Protein AF-A0A359KMZ0-F1 (afdb_monomer_lite)

Sequence (82 aa):
MEYRKRHGRLRPVCPNCGFTFFTDPKLATVVVVEVDGRVLLHRRAINPARGKWTLPGGYVDRGEAIEDAARREVFEETAVRV

Secondary structure (DSSP, 8-state):
-EEEEETTEEEEE-TTT-PBP-PPPPPEEE---EETTEE--EE--SSSSTT-EE-SEEEPPTT--HHHHHHHHHHHHH----

Foldseek 3Di:
DAFDQDPNGTFDADPPPRDTDDDDDFDKDFDFDDDPNDTDWAAACDDDVHRDIDTFMDTADDPHDNVRRHQVRCCVRPVDGD

Structure (mmCIF, N/CA/C/O backbone):
data_AF-A0A359KMZ0-F1
#
_entry.id   AF-A0A359KMZ0-F1
#
loop_
_atom_site.group_PDB
_atom_site.id
_atom_site.type_symbol
_atom_site.label_atom_id
_atom_site.label_alt_id
_atom_site.label_comp_id
_atom_site.label_asym_id
_atom_site.label_entity_id
_atom_site.label_seq_id
_atom_site.pdbx_PDB_ins_code
_atom_site.Cartn_x
_atom_site.Cartn_y
_atom_site.Cartn_z
_atom_site.occupancy
_atom_site.B_iso_or_equiv
_atom_site.auth_seq_id
_atom_site.auth_comp_id
_atom_site.auth_asym_id
_atom_site.auth_atom_id
_atom_site.pdbx_PDB_model_num
ATOM 1 N N . MET A 1 1 ? 22.674 -7.814 -13.938 1.00 85.19 1 MET A N 1
ATOM 2 C CA . MET A 1 1 ? 22.115 -6.621 -14.617 1.00 85.19 1 MET A CA 1
ATOM 3 C C . MET A 1 1 ? 23.096 -5.481 -14.453 1.00 85.19 1 MET A C 1
ATOM 5 O O . MET A 1 1 ? 23.760 -5.428 -13.428 1.00 85.19 1 MET A O 1
ATOM 9 N N . GLU A 1 2 ? 23.172 -4.584 -15.429 1.00 96.25 2 GLU A N 1
ATOM 10 C CA . GLU A 1 2 ? 24.022 -3.390 -15.377 1.00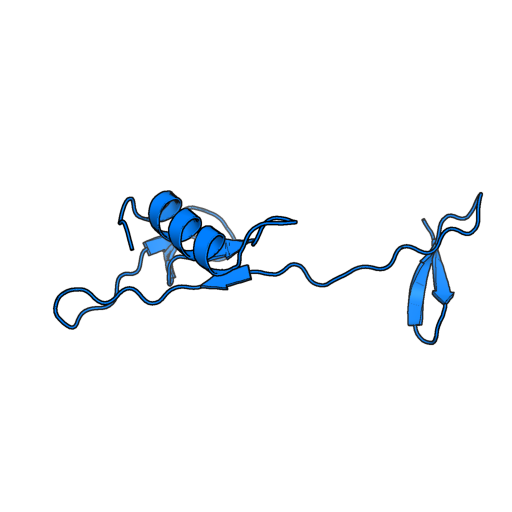 96.25 2 GLU A CA 1
ATOM 11 C C . GLU A 1 2 ? 23.186 -2.135 -15.599 1.00 96.25 2 GLU A C 1
ATOM 13 O O . GLU A 1 2 ? 22.239 -2.157 -16.382 1.00 96.25 2 GLU A O 1
ATOM 18 N N . TYR A 1 3 ? 23.545 -1.027 -14.955 1.00 96.81 3 TYR A N 1
ATOM 19 C CA . TYR A 1 3 ? 22.877 0.247 -15.201 1.00 96.81 3 TYR A CA 1
ATOM 20 C C . TYR A 1 3 ? 23.467 0.921 -16.439 1.00 96.81 3 TYR A C 1
ATOM 22 O O . TYR A 1 3 ? 24.630 1.314 -16.449 1.00 96.81 3 TYR A O 1
ATOM 30 N N . ARG A 1 4 ? 22.658 1.075 -17.492 1.00 97.38 4 ARG A N 1
ATOM 31 C CA . ARG A 1 4 ? 23.045 1.762 -18.737 1.00 97.38 4 ARG A CA 1
ATOM 32 C C . ARG A 1 4 ? 22.049 2.879 -19.049 1.00 97.38 4 ARG A C 1
ATOM 34 O O . ARG A 1 4 ? 20.864 2.771 -18.729 1.00 97.38 4 ARG A O 1
ATOM 41 N N . LYS A 1 5 ? 22.506 3.965 -19.685 1.00 96.69 5 LYS A N 1
ATOM 42 C CA . LYS A 1 5 ? 21.622 5.070 -20.099 1.00 96.69 5 LYS A CA 1
ATOM 43 C C . LYS A 1 5 ? 20.729 4.603 -21.260 1.00 96.69 5 LYS A C 1
ATOM 45 O O . LYS A 1 5 ? 21.226 4.206 -22.319 1.00 96.69 5 LYS A O 1
ATOM 50 N N . ARG A 1 6 ? 19.410 4.612 -21.051 1.00 94.88 6 ARG A N 1
ATOM 51 C CA . ARG A 1 6 ? 18.367 4.214 -22.013 1.00 94.88 6 ARG A CA 1
ATOM 52 C C . ARG A 1 6 ? 17.178 5.163 -21.887 1.00 94.88 6 ARG A C 1
ATOM 54 O O . ARG A 1 6 ? 16.689 5.392 -20.781 1.00 94.88 6 ARG A O 1
ATOM 61 N N . HIS A 1 7 ? 16.726 5.731 -23.006 1.00 92.06 7 HIS A N 1
ATOM 62 C CA . HIS A 1 7 ? 15.627 6.711 -23.039 1.00 92.06 7 HIS A CA 1
ATOM 63 C C . HIS A 1 7 ? 15.797 7.831 -21.990 1.00 92.06 7 HIS A C 1
ATOM 65 O O . HIS A 1 7 ? 14.900 8.114 -21.200 1.00 92.06 7 HIS A O 1
ATOM 71 N N . GLY A 1 8 ? 17.002 8.406 -21.914 1.00 94.38 8 GLY A N 1
ATOM 72 C CA . GLY A 1 8 ? 17.306 9.548 -21.043 1.00 94.38 8 GLY A CA 1
ATOM 73 C C . GLY A 1 8 ? 17.582 9.242 -19.564 1.00 94.38 8 GLY A C 1
ATOM 74 O O . GLY A 1 8 ? 18.004 10.149 -18.855 1.00 94.38 8 GLY A O 1
ATOM 75 N N . ARG A 1 9 ? 17.421 7.999 -19.084 1.00 93.75 9 ARG A N 1
ATOM 76 C CA . ARG A 1 9 ? 17.650 7.625 -17.669 1.00 93.75 9 ARG A CA 1
ATOM 77 C C . ARG A 1 9 ? 18.581 6.418 -17.528 1.00 93.75 9 ARG A C 1
ATOM 79 O O . ARG A 1 9 ? 18.721 5.639 -18.468 1.00 93.75 9 ARG A O 1
ATOM 86 N N . LEU A 1 10 ? 19.218 6.260 -16.364 1.00 96.44 10 LEU A N 1
ATOM 87 C CA . LEU A 1 10 ? 19.903 5.011 -16.007 1.00 96.44 10 LEU A CA 1
ATOM 88 C C . LEU A 1 10 ? 18.854 3.938 -15.725 1.00 96.44 10 LEU A C 1
ATOM 90 O O . LEU A 1 10 ? 17.937 4.161 -14.936 1.00 96.44 10 LEU A O 1
ATOM 94 N N . ARG A 1 11 ? 18.974 2.792 -16.395 1.00 96.31 11 ARG A N 1
ATOM 95 C CA . ARG A 1 11 ? 18.047 1.665 -16.254 1.00 96.31 11 ARG A CA 1
ATOM 96 C C . ARG A 1 11 ? 18.818 0.354 -16.136 1.00 96.31 11 ARG A C 1
ATOM 98 O O . ARG A 1 11 ? 19.891 0.258 -16.739 1.00 96.31 11 ARG A O 1
ATOM 105 N N . PRO A 1 12 ? 18.286 -0.653 -15.424 1.00 97.25 12 PRO A N 1
ATOM 106 C CA . PRO A 1 12 ? 18.850 -1.993 -15.443 1.00 97.25 12 PRO A CA 1
ATOM 107 C C . PRO A 1 12 ? 18.732 -2.591 -16.849 1.00 97.25 12 PRO A C 1
ATOM 109 O O . PRO A 1 12 ? 17.658 -2.607 -17.451 1.00 97.25 12 PRO A O 1
ATOM 112 N N . VAL A 1 13 ? 19.847 -3.083 -17.375 1.00 97.75 13 VAL A N 1
ATOM 113 C CA . VAL A 1 13 ? 19.951 -3.716 -18.688 1.00 97.75 13 VAL A CA 1
ATOM 114 C C . VAL A 1 13 ? 20.615 -5.083 -18.535 1.00 97.75 13 VAL A C 1
ATOM 116 O O . VAL A 1 13 ? 21.569 -5.253 -17.768 1.00 97.75 13 VAL A O 1
ATOM 119 N N . CYS A 1 14 ? 20.104 -6.080 -19.254 1.00 97.38 14 CYS A N 1
ATOM 120 C CA . CYS A 1 14 ? 20.746 -7.385 -19.360 1.00 97.38 14 CYS A CA 1
ATOM 121 C C . CYS A 1 14 ? 22.027 -7.264 -20.206 1.00 97.38 14 CYS A C 1
ATOM 123 O O . CYS A 1 14 ? 21.931 -6.869 -21.372 1.00 97.38 14 CYS A O 1
ATOM 125 N N . PRO A 1 15 ? 23.217 -7.610 -19.678 1.00 97.06 15 PRO A N 1
ATOM 126 C CA . PRO A 1 15 ? 24.455 -7.478 -20.441 1.00 97.06 15 PRO A CA 1
ATOM 127 C C . PRO A 1 15 ? 24.550 -8.463 -21.617 1.00 97.06 15 PRO A C 1
ATOM 129 O O . PRO A 1 15 ? 25.243 -8.156 -22.578 1.00 97.06 15 PR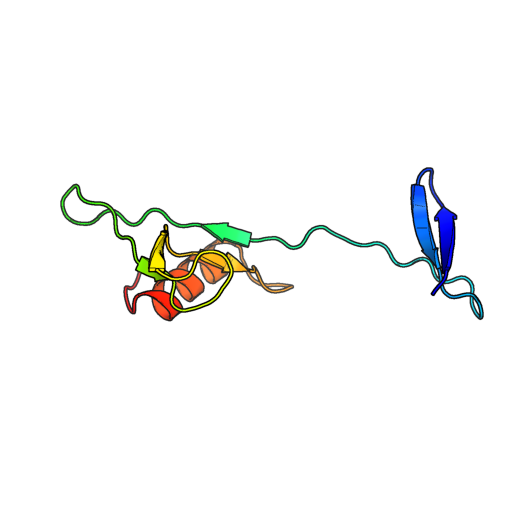O A O 1
ATOM 132 N N . ASN A 1 16 ? 23.827 -9.592 -21.573 1.00 97.88 16 ASN A N 1
ATOM 133 C CA . ASN A 1 16 ? 23.865 -10.636 -22.604 1.00 97.88 16 ASN A CA 1
ATOM 134 C C . ASN A 1 16 ? 22.978 -10.329 -23.825 1.00 97.88 16 ASN A C 1
ATOM 136 O O . ASN A 1 16 ? 23.421 -10.451 -24.958 1.00 97.88 16 ASN A O 1
ATOM 140 N N . CYS A 1 17 ? 21.721 -9.925 -23.607 1.00 97.31 17 CYS A N 1
ATOM 141 C CA . CYS A 1 17 ? 20.747 -9.730 -24.693 1.00 97.31 17 CYS A CA 1
ATOM 142 C C . CYS A 1 17 ? 20.304 -8.273 -24.896 1.00 97.31 17 CYS A C 1
ATOM 144 O O . CYS A 1 17 ? 19.512 -7.989 -25.788 1.00 97.31 17 CYS A O 1
ATOM 146 N N . GLY A 1 18 ? 20.760 -7.335 -24.058 1.00 96.19 18 GLY A N 1
ATOM 147 C CA . GLY A 1 18 ? 20.420 -5.914 -24.184 1.00 96.19 18 GLY A CA 1
ATOM 148 C C . GLY A 1 18 ? 19.009 -5.525 -23.723 1.00 96.19 18 GLY A C 1
ATOM 149 O O . GLY A 1 18 ? 18.654 -4.347 -23.818 1.00 96.19 18 GLY A O 1
ATOM 150 N N . PHE A 1 19 ? 18.222 -6.465 -23.186 1.00 97.00 19 PHE A N 1
ATOM 151 C CA . PHE A 1 19 ? 16.890 -6.192 -22.640 1.00 97.00 19 PHE A CA 1
ATOM 152 C C . PHE A 1 19 ? 16.934 -5.085 -21.575 1.00 97.00 19 PHE A C 1
ATOM 154 O O . PHE A 1 19 ? 17.738 -5.155 -20.644 1.00 97.00 19 PHE A O 1
ATOM 161 N N . THR A 1 20 ? 16.071 -4.073 -21.709 1.00 97.00 20 THR A N 1
ATOM 162 C CA . THR A 1 20 ? 15.965 -2.943 -20.772 1.00 97.00 20 THR A CA 1
ATOM 163 C C . THR A 1 20 ? 14.798 -3.175 -19.822 1.00 97.00 20 THR A C 1
ATOM 165 O O . THR A 1 20 ? 13.653 -3.240 -20.259 1.00 97.00 20 THR A O 1
ATOM 168 N N . PHE A 1 21 ? 15.079 -3.272 -18.524 1.00 95.56 21 PHE A N 1
ATOM 169 C CA . PHE A 1 21 ? 14.049 -3.430 -17.505 1.00 95.56 21 PHE A CA 1
ATOM 170 C C . PHE A 1 21 ? 13.481 -2.059 -17.121 1.00 95.56 21 PHE A C 1
ATOM 172 O O . PHE A 1 21 ? 14.198 -1.177 -16.637 1.00 95.56 21 PHE A O 1
ATOM 179 N N . PHE A 1 22 ? 12.184 -1.869 -17.347 1.00 93.31 22 PHE A N 1
ATOM 180 C CA . PHE A 1 22 ? 11.465 -0.671 -16.933 1.00 93.31 22 PHE A CA 1
ATOM 181 C C . PHE A 1 22 ? 10.853 -0.930 -15.557 1.00 93.31 22 PHE A C 1
ATOM 183 O O . PHE A 1 22 ? 9.956 -1.751 -15.410 1.00 93.31 22 PHE A O 1
ATOM 190 N N . THR A 1 23 ? 11.400 -0.272 -14.536 1.00 90.81 23 THR A N 1
ATOM 191 C CA . THR A 1 23 ? 10.856 -0.313 -13.178 1.00 90.81 23 THR A CA 1
ATOM 192 C C . THR A 1 23 ? 9.686 0.657 -13.077 1.00 90.81 23 THR A C 1
ATOM 194 O O . THR A 1 23 ? 9.892 1.870 -13.193 1.00 90.81 23 THR A O 1
ATOM 197 N N . ASP A 1 24 ? 8.497 0.132 -12.823 1.00 90.38 24 ASP A N 1
ATOM 198 C CA . ASP A 1 24 ? 7.340 0.931 -12.433 1.00 90.38 24 ASP A CA 1
ATOM 199 C C . ASP A 1 24 ? 7.333 1.128 -10.908 1.00 90.38 24 ASP A C 1
ATOM 201 O O . ASP A 1 24 ? 7.831 0.264 -10.175 1.00 90.38 24 ASP A O 1
ATOM 205 N N . PRO A 1 25 ? 6.802 2.251 -10.396 1.00 92.69 25 PRO A N 1
ATOM 206 C CA . PRO A 1 25 ? 6.552 2.381 -8.967 1.00 92.69 25 PRO A CA 1
ATOM 207 C C . PRO A 1 25 ? 5.574 1.292 -8.508 1.00 92.69 25 PRO A C 1
ATOM 209 O O . PRO A 1 25 ? 4.617 0.963 -9.212 1.00 92.69 25 PRO A O 1
ATOM 212 N N . LYS A 1 26 ? 5.785 0.744 -7.307 1.00 94.44 26 LYS A N 1
ATOM 213 C CA . LYS A 1 26 ? 4.794 -0.143 -6.693 1.00 94.44 26 LYS A CA 1
ATOM 214 C C . LYS A 1 26 ? 3.649 0.710 -6.149 1.00 94.44 26 LYS A C 1
ATOM 216 O O . LYS A 1 26 ? 3.879 1.624 -5.361 1.00 94.44 26 LYS A O 1
ATOM 221 N N . LEU A 1 27 ? 2.432 0.405 -6.586 1.00 96.50 27 LEU A N 1
ATOM 222 C CA . LEU A 1 27 ? 1.221 1.064 -6.116 1.00 96.50 27 LEU A CA 1
ATOM 223 C C . LEU A 1 27 ? 0.821 0.524 -4.735 1.00 96.50 27 LEU A C 1
ATOM 225 O O . LEU A 1 27 ? 0.922 -0.679 -4.479 1.00 96.50 27 LEU A O 1
ATOM 229 N N . ALA A 1 28 ? 0.368 1.420 -3.864 1.00 97.06 28 ALA A N 1
ATOM 230 C CA . ALA A 1 28 ? -0.158 1.108 -2.543 1.00 97.06 28 ALA A CA 1
ATOM 231 C C . ALA A 1 28 ? -1.419 1.937 -2.276 1.00 97.06 28 ALA A C 1
ATOM 233 O O . ALA A 1 28 ? -1.566 3.033 -2.821 1.00 97.06 28 ALA A O 1
ATOM 234 N N . THR A 1 29 ? -2.301 1.413 -1.433 1.00 97.69 29 THR A N 1
ATOM 235 C CA . THR A 1 29 ? -3.546 2.053 -1.002 1.00 97.69 29 THR A CA 1
ATOM 236 C 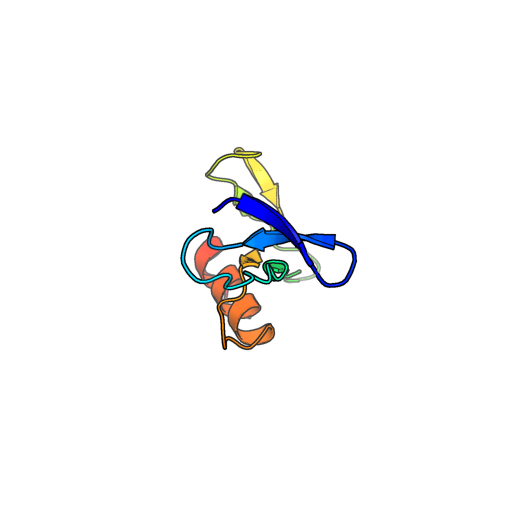C . THR A 1 29 ? -3.573 2.188 0.518 1.00 97.69 29 THR A C 1
ATOM 238 O O . THR A 1 29 ? -2.989 1.372 1.228 1.00 97.69 29 THR A O 1
ATOM 241 N N . VAL A 1 30 ? -4.224 3.240 1.012 1.00 97.56 30 VAL A N 1
ATOM 242 C CA . VAL A 1 30 ? -4.436 3.509 2.440 1.00 97.56 30 VAL A CA 1
ATOM 243 C C . VAL A 1 30 ? -5.876 3.964 2.614 1.00 97.56 30 VAL A C 1
ATOM 245 O O . VAL A 1 30 ? -6.342 4.826 1.868 1.00 97.56 30 VAL A O 1
ATOM 248 N N . VAL A 1 31 ? -6.574 3.402 3.598 1.00 98.00 31 VAL A N 1
ATOM 249 C CA . VAL A 1 31 ? -8.015 3.601 3.774 1.00 98.00 31 VAL A CA 1
ATOM 250 C C . VAL A 1 31 ? -8.301 4.299 5.096 1.00 98.00 31 VAL A C 1
ATOM 252 O O . VAL A 1 31 ? -7.810 3.900 6.150 1.00 98.00 31 VAL A O 1
ATOM 255 N N . VAL A 1 32 ? -9.138 5.335 5.046 1.00 97.88 32 VAL A N 1
ATOM 256 C CA . VAL A 1 32 ? -9.740 5.939 6.237 1.00 97.88 32 VAL A CA 1
ATOM 257 C C . VAL A 1 32 ? -11.109 5.308 6.430 1.00 97.88 32 VAL A C 1
ATOM 259 O O . VAL A 1 32 ? -12.015 5.541 5.635 1.00 97.88 32 VAL A O 1
ATOM 262 N N . VAL A 1 33 ? -11.251 4.500 7.479 1.00 97.06 33 VAL A N 1
ATOM 263 C CA . VAL A 1 33 ? -12.535 3.900 7.854 1.00 97.06 33 VAL A CA 1
ATOM 264 C C . VAL A 1 33 ? -13.118 4.705 9.006 1.00 97.06 33 VAL A C 1
ATOM 266 O O . VAL A 1 33 ? -12.511 4.776 10.077 1.00 97.06 33 VAL A O 1
ATOM 269 N N . GLU A 1 34 ? -14.274 5.323 8.773 1.00 97.00 34 GLU A N 1
ATOM 270 C CA . GLU A 1 34 ? -15.038 6.030 9.800 1.00 97.00 34 GLU A CA 1
ATOM 271 C C . GLU A 1 34 ? -16.103 5.104 10.403 1.00 97.00 34 GLU A C 1
ATOM 273 O O . GLU A 1 34 ? -16.840 4.442 9.674 1.00 97.00 34 GLU A O 1
ATOM 278 N N . VAL A 1 35 ? -16.181 5.063 11.733 1.00 93.44 35 VAL A N 1
ATOM 279 C CA . VAL A 1 35 ? -17.223 4.360 12.490 1.00 93.44 35 VAL A CA 1
ATOM 280 C C . VAL A 1 35 ? -17.681 5.274 13.623 1.00 93.44 35 VAL A C 1
ATOM 282 O O . VAL A 1 35 ? -16.883 5.625 14.494 1.00 93.44 35 VAL A O 1
ATOM 285 N N . ASP A 1 36 ? -18.953 5.676 13.60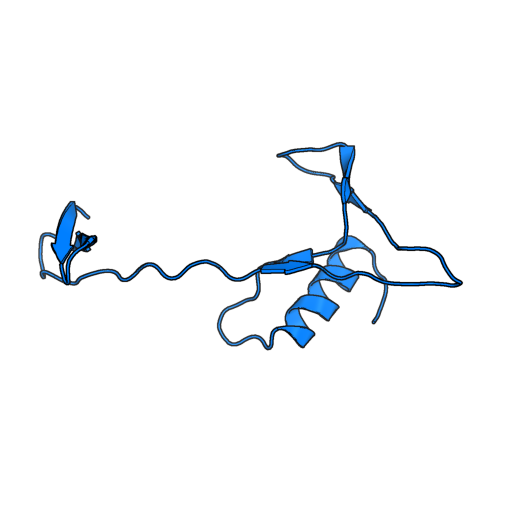3 1.00 95.19 36 ASP A N 1
ATOM 286 C CA . ASP A 1 36 ? -19.579 6.542 14.613 1.00 95.19 36 ASP A CA 1
ATOM 287 C C . ASP A 1 36 ? -18.770 7.823 14.914 1.00 95.19 36 ASP A C 1
ATOM 289 O O . ASP A 1 36 ? -18.521 8.168 16.076 1.00 95.19 36 ASP A O 1
ATOM 293 N N . GLY A 1 37 ? -18.294 8.515 13.871 1.00 96.81 37 GLY A N 1
ATOM 294 C CA . GLY A 1 37 ? -17.485 9.730 14.002 1.00 96.81 37 GLY A CA 1
ATOM 295 C C . GLY A 1 37 ? -16.044 9.502 14.479 1.00 96.81 37 GLY A C 1
ATOM 296 O O . GLY A 1 37 ? -15.358 10.461 14.842 1.00 96.81 37 GLY A O 1
ATOM 297 N N . ARG A 1 38 ? -15.562 8.254 14.515 1.00 97.25 38 ARG A N 1
ATOM 298 C CA . ARG A 1 38 ? -14.185 7.886 14.894 1.00 97.25 38 ARG A CA 1
ATOM 299 C C . ARG A 1 38 ? -13.464 7.226 13.727 1.00 97.25 38 ARG A C 1
ATOM 301 O O . ARG A 1 38 ? -14.097 6.617 12.877 1.00 97.25 38 ARG A O 1
ATOM 308 N N . VAL A 1 39 ? -12.133 7.295 13.713 1.00 97.50 39 VAL A N 1
ATOM 309 C CA . VAL A 1 39 ? -11.302 6.680 12.665 1.00 97.50 39 VAL A CA 1
ATOM 310 C C . VAL A 1 39 ? -10.646 5.400 13.175 1.00 97.50 39 VAL A C 1
ATOM 312 O O . VAL A 1 39 ? -10.025 5.397 14.241 1.00 97.50 39 VAL A O 1
ATOM 315 N N . LEU A 1 40 ? -10.750 4.326 12.392 1.00 97.19 40 LEU A N 1
ATOM 316 C CA . LEU A 1 40 ? -10.055 3.069 12.651 1.00 97.19 40 LEU A CA 1
ATOM 317 C C . LEU A 1 40 ? -8.548 3.223 12.421 1.00 97.19 40 LEU A C 1
ATOM 319 O O . LEU A 1 40 ? -8.102 3.631 11.349 1.00 97.19 40 LEU A O 1
ATOM 323 N N . LEU A 1 41 ? -7.763 2.825 13.419 1.00 97.31 41 LEU A N 1
ATOM 324 C CA . LEU A 1 41 ? -6.312 2.701 13.333 1.00 97.31 41 LEU A CA 1
ATOM 325 C C . LEU A 1 41 ? -5.896 1.316 13.821 1.00 97.31 41 LEU A C 1
ATOM 327 O O . LEU A 1 41 ? -6.507 0.768 14.740 1.00 97.31 41 LEU A O 1
ATOM 331 N N . HIS A 1 42 ? -4.805 0.787 13.272 1.00 94.19 42 HIS A N 1
ATOM 332 C CA . HIS A 1 42 ? -4.155 -0.415 13.794 1.00 94.19 42 HIS A CA 1
ATOM 333 C C . HIS A 1 42 ? -2.742 -0.118 14.281 1.00 94.19 42 HIS A C 1
ATOM 335 O O . HIS A 1 42 ? -2.109 0.869 13.893 1.00 94.19 42 HIS A O 1
ATOM 341 N N . ARG A 1 43 ? -2.251 -0.962 15.191 1.00 95.50 43 ARG A N 1
ATOM 342 C CA . ARG A 1 43 ? -0.903 -0.843 15.744 1.00 95.50 43 ARG A CA 1
ATOM 343 C C . ARG A 1 43 ? 0.017 -1.826 15.037 1.00 95.50 43 ARG A C 1
ATOM 345 O O . ARG A 1 43 ? -0.130 -3.036 15.189 1.00 95.50 43 ARG A O 1
ATOM 352 N N . ARG A 1 44 ? 1.021 -1.300 14.336 1.00 94.38 44 ARG A N 1
ATOM 353 C CA . ARG A 1 44 ? 1.931 -2.081 13.488 1.00 94.38 44 ARG A CA 1
ATOM 354 C C . ARG A 1 44 ? 2.633 -3.193 14.270 1.00 94.38 44 ARG A C 1
ATOM 356 O O . ARG A 1 44 ? 3.318 -2.923 15.261 1.00 94.38 44 ARG A O 1
ATOM 363 N N . ALA A 1 45 ? 2.533 -4.428 13.781 1.00 91.69 45 ALA A N 1
ATOM 364 C CA . ALA A 1 45 ? 3.168 -5.596 14.396 1.00 91.69 45 ALA A CA 1
ATOM 365 C C . ALA A 1 45 ? 4.627 -5.824 13.948 1.00 91.69 45 ALA A C 1
ATOM 367 O O . ALA A 1 45 ? 5.386 -6.486 14.658 1.00 91.69 45 ALA A O 1
ATOM 368 N N . ILE A 1 46 ? 5.036 -5.242 12.814 1.00 90.19 46 ILE A N 1
ATOM 369 C CA . ILE A 1 46 ? 6.338 -5.474 12.164 1.00 90.19 46 ILE A CA 1
ATOM 370 C C . ILE A 1 46 ? 7.118 -4.174 11.919 1.00 90.19 46 ILE A C 1
ATOM 372 O O . ILE A 1 46 ? 6.558 -3.077 11.955 1.00 90.19 46 ILE A O 1
ATOM 376 N N . ASN A 1 47 ? 8.426 -4.301 11.672 1.00 91.62 47 ASN A N 1
ATOM 377 C CA . ASN A 1 47 ? 9.286 -3.181 11.284 1.00 91.62 47 ASN A CA 1
ATOM 378 C C . ASN A 1 47 ? 9.177 -2.866 9.779 1.00 91.62 47 ASN A C 1
ATOM 380 O O . ASN A 1 47 ? 8.920 -3.775 8.994 1.00 91.62 47 ASN A O 1
ATOM 384 N N . PRO A 1 48 ? 9.419 -1.607 9.366 1.00 91.00 48 PRO A N 1
ATOM 385 C CA . PRO A 1 48 ? 9.748 -0.453 10.208 1.00 91.00 48 PRO A CA 1
ATOM 386 C C . PRO A 1 48 ? 8.537 0.066 11.002 1.00 91.00 48 PRO A C 1
ATOM 388 O O . PRO A 1 48 ? 7.383 -0.210 10.664 1.00 91.00 48 PRO A O 1
ATOM 391 N N . ALA A 1 49 ? 8.816 0.845 12.054 1.00 93.81 49 ALA A N 1
ATOM 392 C CA . ALA A 1 49 ? 7.816 1.516 12.892 1.00 93.81 49 ALA A CA 1
ATOM 393 C C . ALA A 1 49 ? 6.863 0.581 13.663 1.00 93.81 49 ALA A C 1
ATOM 395 O O . ALA A 1 49 ? 5.700 0.925 13.890 1.00 93.81 49 ALA A O 1
ATOM 396 N N . ARG A 1 50 ? 7.361 -0.579 14.106 1.00 95.94 50 ARG A N 1
ATOM 397 C CA . ARG A 1 50 ? 6.622 -1.472 15.005 1.00 95.94 50 ARG A CA 1
ATOM 398 C C . ARG A 1 50 ? 6.119 -0.708 16.237 1.00 95.94 50 ARG A C 1
ATOM 400 O O . ARG A 1 50 ? 6.845 0.101 16.809 1.00 95.94 50 ARG A O 1
ATOM 407 N N . GLY A 1 51 ? 4.879 -0.969 16.643 1.00 96.75 51 GLY A N 1
ATOM 408 C CA . GLY A 1 51 ? 4.246 -0.348 17.808 1.00 96.75 51 GLY A CA 1
ATOM 409 C C . GLY A 1 51 ? 3.614 1.025 17.558 1.00 96.75 51 GLY A C 1
ATOM 410 O O . GLY A 1 51 ? 2.880 1.496 18.424 1.00 96.75 51 GLY A O 1
ATOM 411 N N . LYS A 1 52 ? 3.835 1.656 16.395 1.00 97.69 52 LYS A N 1
ATOM 412 C CA . LYS A 1 52 ? 3.144 2.901 16.025 1.00 97.69 52 LYS A CA 1
ATOM 413 C C . LYS A 1 52 ? 1.741 2.618 15.482 1.00 97.69 52 LYS A C 1
ATOM 415 O O . LYS A 1 52 ? 1.500 1.557 14.905 1.00 97.69 52 LYS A O 1
ATOM 420 N N . TRP A 1 53 ? 0.843 3.583 15.656 1.00 97.25 53 TRP A N 1
ATOM 421 C CA . TRP A 1 53 ? -0.491 3.577 15.056 1.00 97.25 53 TRP A CA 1
ATOM 422 C C . TRP A 1 53 ? -0.437 4.018 13.594 1.00 97.25 53 TRP A C 1
ATOM 424 O O . TRP A 1 53 ? 0.335 4.914 13.246 1.00 97.25 53 TRP A O 1
ATOM 434 N N . THR A 1 54 ? -1.242 3.389 12.744 1.00 96.62 54 THR A N 1
ATOM 435 C CA . THR A 1 54 ? -1.366 3.737 11.328 1.00 96.62 54 THR A CA 1
ATOM 436 C C . THR A 1 54 ? -2.763 3.408 10.800 1.00 96.62 54 THR A C 1
ATOM 438 O O . THR A 1 54 ? -3.534 2.709 11.460 1.00 96.62 54 THR A O 1
ATOM 441 N N . LEU A 1 55 ? -3.084 3.952 9.630 1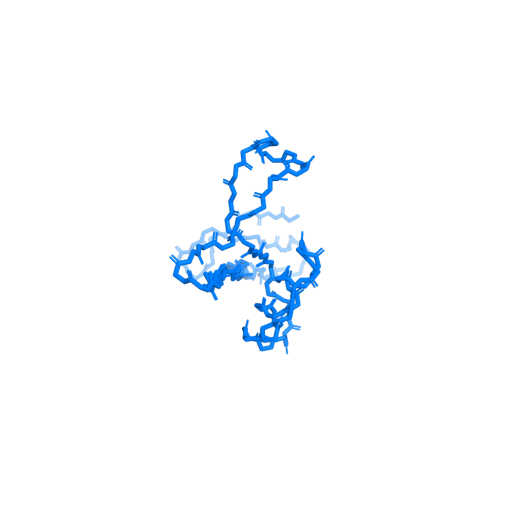.00 97.31 55 LEU A N 1
ATOM 442 C CA . LEU A 1 55 ? -4.281 3.595 8.878 1.00 97.31 55 LEU A CA 1
ATOM 443 C C . LEU A 1 55 ? -4.075 2.228 8.214 1.00 97.31 55 LEU A C 1
ATOM 445 O O . LEU A 1 55 ? -2.938 1.920 7.843 1.00 97.31 55 LEU A O 1
ATOM 449 N N . PRO A 1 56 ? -5.139 1.431 8.037 1.00 96.50 56 PRO A N 1
ATOM 450 C CA . PRO A 1 56 ? -5.040 0.198 7.279 1.00 96.50 56 PRO A CA 1
ATOM 451 C C . PRO A 1 56 ? -4.668 0.464 5.819 1.00 96.50 56 PRO A C 1
ATOM 453 O O . PRO A 1 56 ? -5.133 1.437 5.211 1.00 96.50 56 PRO A O 1
ATOM 456 N N . GLY A 1 57 ? -3.833 -0.398 5.254 1.00 96.06 57 GLY A N 1
ATOM 457 C CA . GLY A 1 57 ? -3.411 -0.268 3.869 1.00 96.06 57 GLY A CA 1
ATOM 458 C C . GLY A 1 57 ? -2.182 -1.086 3.512 1.00 96.06 57 GLY A C 1
ATOM 459 O O . GLY A 1 57 ? -1.362 -1.441 4.355 1.00 96.06 57 GLY A O 1
A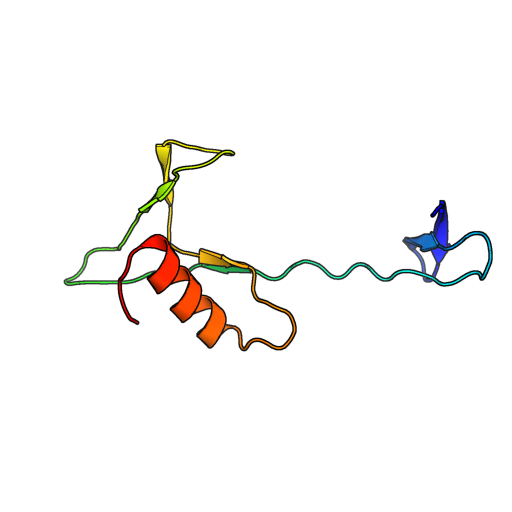TOM 460 N N . GLY A 1 58 ? -2.013 -1.296 2.214 1.00 95.94 58 GLY A N 1
ATOM 461 C CA . GLY A 1 58 ? -0.935 -2.111 1.691 1.00 95.94 58 GLY A CA 1
ATOM 462 C C . GLY A 1 58 ? -0.823 -2.021 0.183 1.00 95.94 58 GLY A C 1
ATOM 463 O O . GLY A 1 58 ? -1.190 -1.022 -0.442 1.00 95.94 58 GLY A O 1
ATOM 464 N N . TYR A 1 59 ? -0.209 -3.037 -0.400 1.00 97.56 59 TYR A N 1
ATOM 465 C CA . TYR A 1 59 ? 0.190 -3.016 -1.795 1.00 97.56 59 TYR A CA 1
ATOM 466 C C . TYR A 1 59 ? -0.953 -3.457 -2.708 1.00 97.56 59 TYR A C 1
ATOM 468 O O . TYR A 1 59 ? -1.646 -4.427 -2.429 1.00 97.56 59 TYR A O 1
ATOM 476 N N . VAL A 1 60 ? -1.092 -2.776 -3.847 1.00 98.25 60 VAL A N 1
ATOM 477 C CA . VAL A 1 60 ? -2.029 -3.190 -4.899 1.00 98.25 60 VAL A CA 1
ATOM 478 C C . VAL A 1 60 ? -1.348 -4.237 -5.766 1.00 98.25 60 VAL A C 1
ATOM 480 O O . VAL A 1 60 ? -0.244 -4.001 -6.288 1.00 98.25 60 VAL A O 1
ATOM 483 N N . ASP A 1 61 ? -1.969 -5.400 -5.916 1.00 97.19 61 ASP A N 1
ATOM 484 C CA . ASP A 1 61 ? -1.425 -6.464 -6.744 1.00 97.19 61 ASP A CA 1
ATOM 485 C C . ASP A 1 61 ? -1.635 -6.210 -8.234 1.00 97.19 61 ASP A C 1
ATOM 487 O O . ASP A 1 61 ? -2.484 -5.439 -8.680 1.00 97.19 61 ASP A O 1
ATOM 491 N N . ARG A 1 62 ? -0.763 -6.806 -9.053 1.00 95.50 62 ARG A N 1
ATOM 492 C CA . ARG A 1 62 ? -0.816 -6.583 -10.499 1.00 95.50 62 ARG A CA 1
ATOM 493 C C . ARG A 1 62 ? -2.122 -7.161 -11.044 1.00 95.50 62 ARG A C 1
ATOM 495 O O . ARG A 1 62 ? -2.329 -8.365 -10.978 1.00 95.50 62 ARG A O 1
ATOM 502 N N . GLY A 1 63 ? -2.926 -6.302 -11.667 1.00 96.31 63 GLY A N 1
ATOM 503 C CA . GLY A 1 63 ? -4.231 -6.670 -12.222 1.00 96.31 63 GLY A CA 1
ATOM 504 C C . GLY A 1 63 ? -5.384 -6.557 -11.223 1.00 96.31 63 GLY A C 1
ATOM 505 O O . GLY A 1 63 ? -6.521 -6.788 -11.613 1.00 96.31 63 GLY A O 1
ATOM 506 N N . GLU A 1 64 ? -5.107 -6.182 -9.973 1.00 97.94 64 GLU A N 1
ATOM 507 C CA . GLU A 1 64 ? -6.120 -5.911 -8.954 1.00 97.94 64 GLU A CA 1
ATOM 508 C C . GLU A 1 64 ? -6.691 -4.493 -9.127 1.00 97.94 64 GLU A C 1
ATOM 510 O O . GLU A 1 64 ? -5.946 -3.550 -9.420 1.00 97.94 64 GLU A O 1
ATOM 515 N N . ALA A 1 65 ? -8.007 -4.328 -8.948 1.00 98.19 65 ALA A N 1
ATOM 516 C CA . ALA A 1 65 ? -8.606 -3.001 -8.840 1.00 98.19 65 ALA A CA 1
ATOM 517 C C . ALA A 1 65 ? -8.157 -2.332 -7.531 1.00 98.19 65 ALA A C 1
ATOM 519 O O . ALA A 1 65 ? -7.982 -2.990 -6.505 1.00 98.19 65 ALA A O 1
ATOM 520 N N . ILE A 1 66 ? -7.976 -1.011 -7.546 1.00 98.06 66 ILE A N 1
ATOM 521 C CA . ILE A 1 66 ? -7.459 -0.278 -6.378 1.00 98.06 66 ILE A CA 1
ATOM 522 C C . ILE A 1 66 ? -8.429 -0.402 -5.195 1.00 98.06 66 ILE A C 1
ATOM 524 O O . ILE A 1 66 ? -8.009 -0.530 -4.046 1.00 98.06 66 ILE A O 1
ATOM 528 N N . GLU A 1 67 ? -9.725 -0.388 -5.486 1.00 98.12 67 GLU A N 1
ATOM 529 C CA . GLU A 1 67 ? -10.816 -0.526 -4.531 1.00 98.12 67 GLU A CA 1
ATOM 530 C C . GLU A 1 67 ? -10.846 -1.918 -3.892 1.00 98.12 67 GLU A C 1
ATOM 532 O O . GLU A 1 67 ? -11.101 -2.034 -2.694 1.00 98.12 67 GLU A O 1
ATOM 537 N N . ASP A 1 68 ? -10.540 -2.965 -4.660 1.00 98.31 68 ASP A N 1
ATOM 538 C CA . ASP A 1 68 ? -10.494 -4.336 -4.148 1.00 98.31 68 ASP A CA 1
ATOM 539 C C . ASP A 1 68 ? -9.290 -4.527 -3.222 1.00 98.31 68 ASP A C 1
ATOM 541 O O . ASP A 1 68 ? -9.448 -5.036 -2.111 1.00 98.31 68 ASP A O 1
ATOM 545 N N . ALA A 1 69 ? -8.122 -4.005 -3.616 1.00 98.44 69 ALA A N 1
ATOM 546 C CA . ALA A 1 69 ? -6.940 -3.966 -2.759 1.00 98.44 69 ALA A CA 1
ATOM 547 C C . ALA A 1 69 ? -7.230 -3.224 -1.447 1.00 98.44 69 ALA A C 1
ATOM 549 O O . ALA A 1 69 ? -6.870 -3.685 -0.368 1.00 98.44 69 ALA A O 1
ATOM 550 N N . ALA A 1 70 ? -7.929 -2.088 -1.522 1.00 98.12 70 ALA A N 1
ATOM 551 C CA . ALA A 1 70 ? -8.296 -1.298 -0.352 1.00 98.12 70 ALA A CA 1
ATOM 552 C C . ALA A 1 70 ? -9.168 -2.101 0.628 1.00 98.12 70 ALA A C 1
ATOM 554 O O . ALA A 1 70 ? -8.889 -2.121 1.827 1.00 98.12 70 ALA A O 1
ATOM 555 N N . ARG A 1 71 ? -10.193 -2.802 0.126 1.00 98.19 71 ARG A N 1
ATOM 556 C CA . ARG A 1 71 ? -11.078 -3.653 0.940 1.00 98.19 71 ARG A CA 1
ATOM 557 C C . ARG A 1 71 ? -10.332 -4.851 1.532 1.00 98.19 71 ARG A C 1
ATOM 559 O O . ARG A 1 71 ? -10.523 -5.160 2.709 1.00 98.19 71 ARG A O 1
ATOM 566 N N . ARG A 1 72 ? -9.481 -5.505 0.733 1.00 98.38 72 ARG A N 1
ATOM 567 C CA . ARG A 1 72 ? -8.659 -6.649 1.150 1.00 98.38 72 ARG A CA 1
ATOM 568 C C . ARG A 1 72 ? -7.711 -6.268 2.283 1.00 98.38 72 ARG A C 1
ATOM 570 O O . ARG A 1 72 ? -7.752 -6.907 3.327 1.00 98.38 72 ARG A O 1
ATOM 577 N N . GLU A 1 73 ? -6.925 -5.208 2.111 1.00 97.69 73 GLU A N 1
ATOM 578 C CA . GLU A 1 73 ? -5.936 -4.759 3.103 1.00 97.69 73 GLU A CA 1
ATOM 579 C C . GLU A 1 73 ? -6.602 -4.348 4.426 1.00 97.69 73 GLU A C 1
ATOM 581 O O . GLU A 1 73 ? -6.144 -4.729 5.503 1.00 97.69 73 GLU A O 1
ATOM 586 N N . VAL A 1 74 ? -7.745 -3.647 4.374 1.00 97.44 74 VAL A N 1
ATOM 587 C CA . VAL A 1 74 ? -8.527 -3.333 5.585 1.00 97.44 74 VAL A CA 1
ATOM 588 C C . VAL A 1 74 ? -8.944 -4.609 6.313 1.00 97.44 74 VAL A C 1
ATOM 590 O O . VAL A 1 74 ? -8.775 -4.702 7.533 1.00 97.44 74 VAL A O 1
ATOM 593 N N . PHE A 1 75 ? -9.463 -5.600 5.589 1.00 97.56 75 PHE A N 1
ATOM 594 C CA . PHE A 1 75 ? -9.907 -6.850 6.193 1.00 97.56 75 PHE A CA 1
ATOM 595 C C . PHE A 1 75 ? -8.742 -7.682 6.749 1.00 97.56 75 PHE A C 1
ATOM 597 O O . PHE A 1 75 ? -8.852 -8.203 7.856 1.00 97.56 75 PHE A O 1
ATOM 604 N N . GLU A 1 76 ? -7.619 -7.777 6.040 1.00 95.75 76 GLU A N 1
ATOM 605 C CA . GLU A 1 76 ? -6.438 -8.532 6.478 1.00 95.75 76 GLU A CA 1
ATOM 606 C C . GLU A 1 76 ? -5.815 -7.959 7.759 1.00 95.75 76 GLU A C 1
ATOM 608 O O . GLU A 1 76 ? -5.462 -8.714 8.667 1.00 95.75 76 GLU A O 1
ATOM 613 N N . GLU A 1 77 ? -5.709 -6.631 7.869 1.00 94.69 77 GLU A N 1
ATOM 614 C CA . GLU A 1 77 ? -5.050 -5.986 9.011 1.00 94.69 77 GLU A CA 1
ATOM 615 C C . GLU A 1 77 ? -5.972 -5.796 10.225 1.00 94.69 77 GLU A C 1
ATOM 617 O O . GLU A 1 77 ? -5.491 -5.700 11.359 1.00 94.69 77 GLU A O 1
ATOM 622 N N . THR A 1 78 ? -7.291 -5.712 10.011 1.00 94.19 78 THR A N 1
ATOM 623 C CA . THR A 1 78 ? -8.240 -5.288 11.060 1.00 94.19 78 THR A CA 1
ATOM 624 C C . THR A 1 78 ? -9.460 -6.191 11.241 1.00 94.19 78 THR A C 1
ATOM 626 O O . THR A 1 78 ? -10.195 -6.014 12.210 1.00 94.19 78 THR A O 1
ATOM 629 N N . ALA A 1 79 ? -9.692 -7.148 10.336 1.00 95.31 79 ALA A N 1
ATOM 630 C CA . ALA A 1 79 ? -10.902 -7.973 10.251 1.00 95.31 79 ALA A CA 1
ATOM 631 C C . ALA A 1 79 ? -12.224 -7.192 10.057 1.00 95.31 79 ALA A C 1
ATOM 633 O O . ALA A 1 79 ? -13.308 -7.767 10.183 1.00 95.31 79 ALA A O 1
ATOM 634 N N . VAL A 1 80 ? -12.158 -5.902 9.708 1.00 95.00 80 VAL A N 1
ATOM 635 C CA . VAL A 1 80 ? -13.321 -5.056 9.387 1.00 95.00 80 VAL A CA 1
ATOM 636 C C . VAL A 1 80 ? -13.647 -5.146 7.894 1.00 95.00 80 VAL A C 1
ATOM 638 O O . VAL A 1 80 ? -12.750 -5.245 7.061 1.00 95.00 80 VAL A O 1
ATOM 641 N N . ARG A 1 81 ? -14.939 -5.112 7.542 1.00 95.44 81 ARG A N 1
ATOM 642 C CA . ARG A 1 81 ? -15.408 -5.073 6.148 1.00 95.44 81 ARG A CA 1
ATOM 643 C C . ARG A 1 81 ? -15.892 -3.672 5.788 1.00 95.44 81 ARG A C 1
ATOM 645 O O . ARG A 1 81 ? -16.654 -3.083 6.551 1.00 95.44 81 ARG A O 1
ATOM 652 N N . VAL A 1 82 ? -15.470 -3.194 4.621 1.00 93.00 82 VAL A N 1
ATOM 653 C CA . VAL A 1 82 ? -15.849 -1.914 4.000 1.00 93.00 82 VAL A CA 1
ATOM 654 C C . VAL A 1 82 ? -16.205 -2.121 2.544 1.00 93.00 82 VAL A C 1
ATOM 656 O O . VAL A 1 82 ? -15.802 -3.167 1.980 1.00 93.00 82 VAL A O 1
#

pLDDT: mean 95.89, std 2.37, range [85.19, 98.44]

Radius of gyration: 18.68 Å; chains: 1; bounding box: 44×20×42 Å